Protein AF-A0A7S1DFL3-F1 (afdb_monomer_lite)

Radius of gyration: 16.1 Å; chains: 1; bounding box: 35×32×47 Å

Structure (mmCIF, N/CA/C/O backbone):
data_AF-A0A7S1DFL3-F1
#
_entry.id   AF-A0A7S1DFL3-F1
#
loop_
_atom_site.group_PDB
_atom_site.id
_atom_site.type_symbol
_atom_site.label_atom_id
_atom_site.label_alt_id
_atom_site.label_comp_id
_atom_site.label_asym_id
_atom_site.label_entity_id
_atom_site.label_seq_id
_atom_site.pdbx_PDB_ins_code
_atom_site.Cartn_x
_atom_site.Cartn_y
_atom_site.Cartn_z
_atom_site.occupancy
_atom_site.B_iso_or_equiv
_atom_site.auth_seq_id
_atom_site.auth_comp_id
_atom_site.auth_asym_id
_atom_site.auth_atom_id
_atom_site.pdbx_PDB_model_num
ATOM 1 N N . GLY A 1 1 ? 0.295 7.758 18.171 1.00 67.81 1 GLY A N 1
ATOM 2 C CA . GLY A 1 1 ? 0.226 8.152 16.747 1.00 67.81 1 GLY A CA 1
ATOM 3 C C . GLY A 1 1 ? -0.477 7.065 15.963 1.00 67.81 1 GLY A C 1
ATOM 4 O O . GLY A 1 1 ? -0.762 6.029 16.550 1.00 67.81 1 GLY A O 1
ATOM 5 N N . ALA A 1 2 ? -0.785 7.291 14.686 1.00 81.56 2 ALA A N 1
ATOM 6 C CA . ALA A 1 2 ? -1.233 6.201 13.821 1.00 81.56 2 ALA A CA 1
ATOM 7 C C . ALA A 1 2 ? -0.066 5.235 13.552 1.00 81.56 2 ALA A C 1
ATOM 9 O O . ALA A 1 2 ? 1.081 5.675 13.470 1.00 81.56 2 ALA A O 1
ATOM 10 N N . THR A 1 3 ? -0.343 3.938 13.442 1.00 90.50 3 THR A N 1
ATOM 11 C CA . THR A 1 3 ? 0.682 2.905 13.228 1.00 90.50 3 THR A CA 1
ATOM 12 C C . THR A 1 3 ? 0.307 2.058 12.029 1.00 90.50 3 THR A C 1
ATOM 14 O O . THR A 1 3 ? -0.778 1.485 12.010 1.00 90.50 3 THR A O 1
ATOM 17 N N . LEU A 1 4 ? 1.206 1.971 11.052 1.00 93.00 4 LEU A N 1
ATOM 18 C CA . LEU A 1 4 ? 1.030 1.165 9.850 1.00 93.00 4 LEU A CA 1
ATOM 19 C C . LEU A 1 4 ? 1.974 -0.037 9.875 1.00 93.00 4 LEU A C 1
ATOM 21 O O . LEU A 1 4 ? 3.134 0.093 10.267 1.00 93.00 4 LEU A O 1
ATOM 25 N N . GLN A 1 5 ? 1.475 -1.191 9.450 1.00 95.62 5 GLN A N 1
ATOM 26 C CA . GLN A 1 5 ? 2.232 -2.430 9.334 1.00 95.62 5 GLN A CA 1
ATOM 27 C C . GLN A 1 5 ? 1.897 -3.137 8.024 1.00 95.62 5 GLN A C 1
ATOM 29 O O . GLN A 1 5 ? 0.749 -3.129 7.581 1.00 95.62 5 GLN A O 1
ATOM 34 N N . PHE A 1 6 ? 2.904 -3.784 7.448 1.00 96.00 6 PHE A N 1
ATOM 35 C CA . PHE A 1 6 ? 2.770 -4.658 6.288 1.00 96.00 6 PHE A CA 1
ATOM 36 C C . PHE A 1 6 ? 3.008 -6.104 6.723 1.00 96.00 6 PHE A C 1
ATOM 38 O O . PHE A 1 6 ? 3.905 -6.365 7.530 1.00 96.00 6 PHE A O 1
ATOM 45 N N . GLN A 1 7 ? 2.218 -7.039 6.201 1.00 96.19 7 GLN A N 1
ATOM 46 C CA . GLN A 1 7 ? 2.422 -8.472 6.394 1.00 96.19 7 GLN A CA 1
ATOM 47 C C . GLN A 1 7 ? 2.430 -9.197 5.036 1.00 96.19 7 GLN A C 1
ATOM 49 O O . GLN A 1 7 ? 1.388 -9.253 4.385 1.00 96.19 7 GLN A O 1
ATOM 54 N N . PRO A 1 8 ? 3.577 -9.756 4.598 1.00 95.12 8 PRO A N 1
ATOM 55 C CA . PRO A 1 8 ? 4.897 -9.653 5.235 1.00 95.12 8 PRO A CA 1
ATOM 56 C C . PRO A 1 8 ? 5.415 -8.202 5.273 1.00 95.12 8 PRO A C 1
ATOM 58 O O . PRO A 1 8 ? 4.973 -7.355 4.502 1.00 95.12 8 PRO A O 1
ATOM 61 N N . SER A 1 9 ? 6.379 -7.917 6.157 1.00 93.25 9 SER A N 1
ATOM 62 C CA . SER A 1 9 ? 6.954 -6.567 6.331 1.00 93.25 9 SER A CA 1
ATOM 63 C C . SER A 1 9 ? 7.622 -6.014 5.069 1.00 93.25 9 SER A C 1
ATOM 65 O O . SER A 1 9 ? 7.714 -4.800 4.903 1.00 93.25 9 SER A O 1
ATOM 67 N N . GLN A 1 10 ? 8.061 -6.909 4.183 1.00 92.94 10 GLN A N 1
ATOM 68 C CA . GLN A 1 10 ? 8.516 -6.615 2.830 1.00 92.94 10 GLN A CA 1
ATOM 69 C C . GLN A 1 10 ? 7.663 -7.413 1.838 1.00 92.94 10 GLN A C 1
ATOM 71 O O . GLN A 1 10 ? 7.950 -8.599 1.608 1.00 92.94 10 GLN A O 1
ATOM 76 N N . PRO A 1 11 ? 6.610 -6.789 1.281 1.00 95.38 11 PRO A N 1
ATOM 77 C CA . PRO A 1 11 ? 5.790 -7.381 0.233 1.00 95.38 11 PRO A CA 1
ATOM 78 C C . PRO A 1 11 ? 6.648 -7.881 -0.932 1.00 95.38 11 PRO A C 1
ATOM 80 O O . PRO A 1 11 ? 7.587 -7.203 -1.348 1.00 95.38 11 PRO A O 1
ATOM 83 N N . LEU A 1 12 ? 6.351 -9.079 -1.429 1.00 94.38 12 LEU A N 1
ATOM 84 C CA . LEU A 1 12 ? 7.085 -9.717 -2.521 1.00 94.38 12 LEU A CA 1
ATOM 85 C C . LEU A 1 12 ? 6.286 -9.587 -3.822 1.00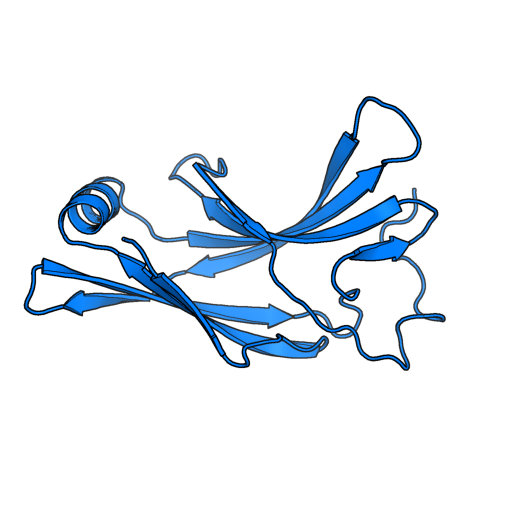 94.38 12 LEU A C 1
ATOM 87 O O . LEU A 1 12 ? 5.0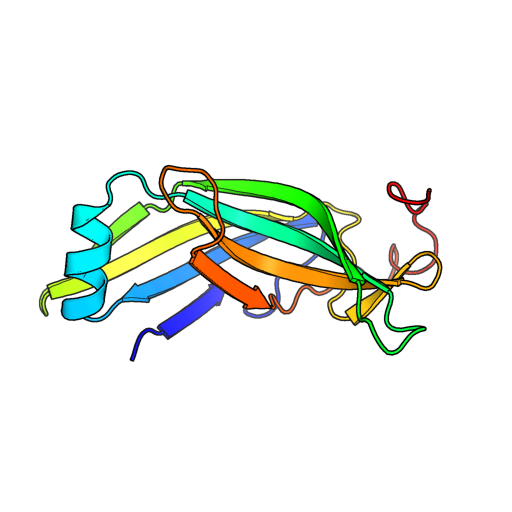69 -9.766 -3.810 1.00 94.38 12 LEU A O 1
ATOM 91 N N . ALA A 1 13 ? 6.966 -9.311 -4.934 1.00 93.00 13 ALA A N 1
ATOM 92 C CA . ALA A 1 13 ? 6.359 -9.371 -6.262 1.00 93.00 13 ALA A CA 1
ATOM 93 C C . ALA A 1 13 ? 5.661 -10.722 -6.505 1.00 93.00 13 ALA A C 1
ATOM 95 O O . ALA A 1 13 ? 6.167 -11.775 -6.119 1.00 93.00 13 ALA A O 1
ATOM 96 N N . GLY A 1 14 ? 4.480 -10.687 -7.120 1.00 93.25 14 GLY A N 1
ATOM 97 C CA . GLY A 1 14 ? 3.662 -11.874 -7.389 1.00 93.25 14 GLY A CA 1
ATOM 98 C C . GLY A 1 14 ? 2.986 -12.482 -6.161 1.00 93.25 14 GLY A C 1
ATOM 99 O O . GLY A 1 14 ? 2.341 -13.522 -6.283 1.00 93.25 14 GLY A O 1
ATOM 100 N N . ALA A 1 15 ? 3.127 -11.868 -4.985 1.00 94.50 15 ALA A N 1
ATOM 101 C CA . ALA A 1 15 ? 2.502 -12.326 -3.755 1.00 94.50 15 ALA A CA 1
ATOM 102 C C . ALA A 1 15 ? 1.458 -11.327 -3.250 1.00 94.50 15 ALA A C 1
ATOM 104 O O . ALA A 1 15 ? 1.541 -10.116 -3.465 1.00 94.50 15 ALA A O 1
ATOM 105 N N . THR A 1 16 ? 0.493 -11.843 -2.498 1.00 96.81 16 THR A N 1
ATOM 106 C CA . THR A 1 16 ? -0.397 -10.998 -1.713 1.00 96.81 16 THR A CA 1
ATOM 107 C C . THR A 1 16 ? 0.311 -10.473 -0.461 1.00 96.81 16 THR A C 1
ATOM 109 O O . THR A 1 16 ? 1.029 -11.221 0.208 1.00 96.81 16 THR A O 1
ATOM 112 N N . PHE A 1 17 ? 0.029 -9.231 -0.072 1.00 96.88 17 PHE A N 1
ATOM 113 C CA . PHE A 1 17 ? 0.329 -8.716 1.262 1.00 96.88 17 PHE A CA 1
ATOM 114 C C . PHE A 1 17 ? -0.887 -8.033 1.906 1.00 96.88 17 PHE A C 1
ATOM 116 O O . PHE A 1 17 ? -1.800 -7.559 1.227 1.00 96.88 17 PHE A O 1
ATOM 123 N N . GLU A 1 18 ? -0.898 -7.993 3.238 1.00 97.81 18 GLU A N 1
ATOM 124 C CA . GLU A 1 18 ? -1.881 -7.265 4.042 1.00 97.81 18 GLU A CA 1
ATOM 125 C C . GLU A 1 18 ? -1.271 -5.967 4.579 1.00 97.81 18 GLU A C 1
ATOM 127 O O . GLU A 1 18 ? -0.125 -5.923 5.033 1.00 97.81 18 GLU A O 1
ATOM 132 N N . VAL A 1 19 ? -2.074 -4.911 4.567 1.00 96.44 19 VAL A N 1
ATOM 133 C CA . VAL A 1 19 ? -1.825 -3.650 5.254 1.00 96.44 19 VAL A CA 1
ATOM 134 C C . VAL A 1 19 ? -2.695 -3.609 6.500 1.00 96.44 19 VAL A C 1
ATOM 136 O O . VAL A 1 19 ? -3.909 -3.747 6.400 1.00 96.44 19 VAL A O 1
ATOM 139 N N . SER A 1 20 ? -2.091 -3.360 7.658 1.00 95.12 20 SER A N 1
ATOM 140 C CA . SER A 1 20 ? -2.788 -3.079 8.914 1.00 95.12 20 SER A CA 1
ATOM 141 C C . SER A 1 20 ? -2.487 -1.648 9.359 1.00 95.12 20 SER A C 1
ATOM 143 O O . SER A 1 20 ? -1.338 -1.316 9.652 1.00 95.12 20 SER A O 1
ATOM 145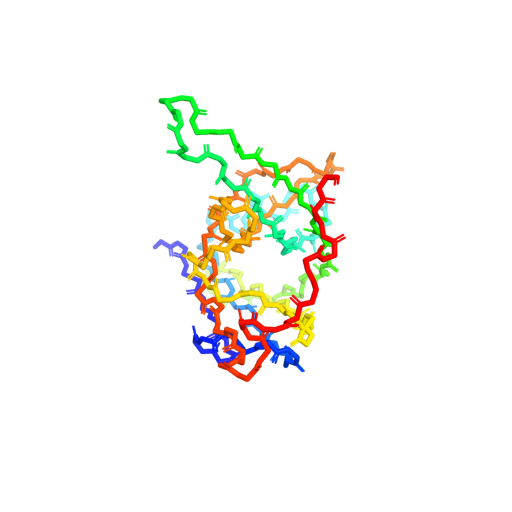 N N . TRP A 1 21 ? -3.509 -0.796 9.444 1.00 92.44 21 TRP A N 1
ATOM 146 C CA . TRP A 1 21 ? -3.382 0.596 9.872 1.00 92.44 21 TRP A CA 1
ATOM 147 C C . TRP A 1 21 ? -4.207 0.860 11.127 1.00 92.44 21 TRP A C 1
ATOM 149 O O . TRP A 1 21 ? -5.435 0.882 11.095 1.00 92.44 21 TRP A O 1
ATOM 159 N N . ARG A 1 22 ? -3.535 1.077 12.257 1.00 92.81 22 ARG A N 1
ATOM 160 C CA . ARG A 1 22 ? -4.187 1.475 13.504 1.00 92.81 22 ARG A CA 1
ATOM 161 C C . ARG A 1 22 ? -4.280 2.993 13.585 1.00 92.81 22 ARG A C 1
ATOM 163 O O . ARG A 1 22 ? -3.263 3.679 13.702 1.00 92.81 22 ARG A O 1
ATOM 170 N N . LEU A 1 23 ? -5.504 3.501 13.591 1.00 91.00 23 LEU A N 1
ATOM 171 C CA . LEU A 1 23 ? -5.828 4.909 13.770 1.00 91.00 23 LEU A CA 1
ATOM 172 C C . LEU A 1 23 ? -6.189 5.201 15.236 1.00 91.00 23 LEU A C 1
ATOM 174 O O . LEU A 1 23 ? -7.024 4.497 15.809 1.00 91.00 23 LEU A O 1
ATOM 178 N N . PRO A 1 24 ? -5.617 6.244 15.866 1.00 92.06 24 PRO A N 1
ATOM 179 C CA . PRO A 1 24 ? -6.057 6.698 17.185 1.00 92.06 24 PRO A CA 1
ATOM 180 C C . PRO A 1 24 ? -7.473 7.286 17.119 1.00 92.06 24 PRO A C 1
ATOM 182 O O . PRO A 1 24 ? -7.896 7.750 16.063 1.00 92.06 24 PRO A O 1
ATOM 185 N N . ALA A 1 25 ? -8.178 7.348 18.254 1.00 90.69 25 ALA A N 1
ATOM 186 C CA . ALA A 1 25 ? -9.593 7.737 18.326 1.00 90.69 25 ALA A CA 1
ATOM 187 C C . ALA A 1 25 ? -9.950 9.023 17.554 1.00 90.69 25 ALA A C 1
ATOM 189 O O . ALA A 1 25 ? -10.943 9.057 16.831 1.00 90.69 25 ALA A O 1
ATOM 190 N N . ARG A 1 26 ? -9.105 10.063 17.629 1.00 88.81 26 ARG A N 1
ATOM 191 C CA . ARG A 1 26 ? -9.318 11.317 16.886 1.00 88.81 26 ARG A CA 1
ATOM 192 C C . ARG A 1 26 ? -9.267 11.127 15.365 1.00 88.81 26 ARG A C 1
ATOM 194 O O . ARG A 1 26 ? -10.112 11.664 14.661 1.00 88.81 26 ARG A O 1
ATOM 201 N N . ALA A 1 27 ? -8.298 10.359 14.867 1.00 86.25 27 ALA A N 1
ATOM 202 C CA . ALA A 1 27 ? -8.189 10.051 13.441 1.00 86.25 27 ALA A CA 1
ATOM 203 C C . ALA A 1 27 ? -9.299 9.088 12.999 1.00 86.25 27 ALA A C 1
ATOM 205 O O . ALA A 1 27 ? -9.861 9.256 11.928 1.00 86.25 27 ALA A O 1
ATOM 206 N N . ALA A 1 28 ? -9.674 8.133 13.853 1.00 87.81 28 ALA A N 1
ATOM 207 C CA . ALA A 1 28 ? -10.791 7.230 13.607 1.00 87.81 28 ALA A CA 1
ATOM 208 C C . ALA A 1 28 ? -12.138 7.968 13.501 1.00 87.81 28 ALA A C 1
ATOM 210 O O . ALA A 1 28 ? -12.993 7.564 12.721 1.00 87.81 28 ALA A O 1
ATOM 211 N N . ALA A 1 29 ? -12.350 9.042 14.269 1.00 86.69 29 ALA A N 1
ATOM 212 C CA . ALA A 1 29 ? -13.548 9.874 14.153 1.00 86.69 29 ALA A CA 1
ATOM 213 C C . ALA A 1 29 ? -13.614 10.595 12.796 1.00 86.69 29 ALA A C 1
ATOM 215 O O . ALA A 1 29 ? -14.657 10.564 12.151 1.00 86.69 29 ALA A O 1
ATOM 216 N N . HIS A 1 30 ? -12.490 11.162 12.342 1.00 80.62 30 HIS A N 1
ATOM 217 C CA . HIS A 1 30 ? -12.371 11.743 11.000 1.00 80.62 30 HIS A CA 1
ATOM 218 C C . HIS A 1 30 ? -12.630 10.687 9.918 1.00 80.62 30 HIS A C 1
ATOM 220 O O . HIS A 1 30 ? -13.458 10.881 9.037 1.00 80.62 30 HIS A O 1
ATOM 226 N N . TRP A 1 31 ? -12.004 9.516 10.065 1.00 78.19 31 TRP A N 1
ATOM 227 C CA . TRP A 1 31 ? -12.144 8.388 9.146 1.00 78.19 31 TRP A CA 1
ATOM 228 C C . TRP A 1 31 ? -13.590 7.891 9.010 1.00 78.19 31 TRP A C 1
ATOM 230 O O . TRP A 1 31 ? -14.043 7.549 7.923 1.00 78.19 31 TRP A O 1
ATOM 240 N N . ARG A 1 32 ? -14.345 7.847 10.114 1.00 79.25 32 ARG A N 1
ATOM 241 C CA . ARG A 1 32 ? -15.759 7.438 10.098 1.00 79.25 32 ARG A CA 1
ATOM 242 C C . ARG A 1 32 ? -16.668 8.467 9.427 1.00 79.25 32 ARG A C 1
ATOM 244 O O . ARG A 1 32 ? -17.694 8.070 8.886 1.00 79.25 32 ARG A O 1
ATOM 251 N N . ALA A 1 33 ? -16.315 9.751 9.485 1.00 80.12 33 ALA A N 1
ATOM 252 C CA . ALA A 1 33 ? -17.128 10.826 8.929 1.00 80.12 33 ALA A CA 1
ATOM 253 C C . ALA A 1 33 ? -17.078 10.886 7.393 1.00 80.12 33 ALA A C 1
ATOM 255 O O . ALA A 1 33 ? -18.065 11.286 6.786 1.00 80.12 33 ALA A O 1
ATOM 256 N N . GLU A 1 34 ? -15.966 10.478 6.772 1.00 74.19 34 GLU A N 1
ATOM 257 C CA . GLU A 1 34 ? -15.789 10.593 5.316 1.00 74.19 34 GLU A CA 1
ATOM 258 C C . GLU A 1 34 ? -16.577 9.563 4.497 1.00 74.19 34 GLU A C 1
ATOM 260 O O . GLU A 1 34 ? -17.040 9.902 3.416 1.00 74.19 34 GLU A O 1
ATOM 265 N N . GLY A 1 35 ? -16.811 8.356 5.029 1.00 64.31 35 GLY A N 1
ATOM 266 C CA . GLY A 1 35 ? -17.639 7.330 4.382 1.00 64.31 35 GLY A CA 1
ATOM 267 C C . GLY A 1 35 ? -17.030 6.729 3.101 1.00 64.31 35 GLY A C 1
ATOM 268 O O . GLY A 1 35 ? -16.794 7.411 2.115 1.00 64.31 35 GLY A O 1
ATOM 269 N N . GLY A 1 36 ? -16.830 5.407 3.082 1.00 67.06 36 GLY A N 1
ATOM 270 C CA . GLY A 1 36 ? -16.185 4.704 1.963 1.00 67.06 36 GLY A CA 1
ATOM 271 C C . GLY A 1 36 ? -14.671 4.622 2.152 1.00 67.06 36 GLY A C 1
ATOM 272 O O . GLY A 1 36 ? -14.004 5.615 2.427 1.00 67.06 36 GLY A O 1
ATOM 273 N N . TRP A 1 37 ? -14.130 3.404 2.107 1.00 76.06 37 TRP A N 1
ATOM 274 C CA . TRP A 1 37 ? -12.801 3.117 2.648 1.00 76.06 37 TRP A CA 1
ATOM 275 C C . TRP A 1 37 ? -11.956 2.425 1.593 1.00 76.06 37 TRP A C 1
ATOM 277 O O . TRP A 1 37 ? -11.898 1.201 1.539 1.00 76.06 37 TRP A O 1
ATOM 287 N N . CYS A 1 38 ? -11.292 3.210 0.752 1.00 87.12 38 CYS A N 1
ATOM 288 C CA . CYS A 1 38 ? -10.407 2.668 -0.265 1.00 87.12 38 CYS A CA 1
ATOM 289 C C . CYS A 1 38 ? -8.959 3.035 0.050 1.00 87.12 38 CYS A C 1
ATOM 291 O O . CYS A 1 38 ? -8.610 4.204 0.229 1.00 87.12 38 CYS A O 1
ATOM 293 N N . LEU A 1 39 ? -8.107 2.018 0.106 1.00 92.56 39 LEU A N 1
ATOM 294 C CA . LEU A 1 39 ? -6.669 2.196 0.011 1.00 92.56 39 LEU A CA 1
ATOM 295 C C . LEU A 1 39 ? -6.258 1.910 -1.431 1.00 92.56 39 LEU A C 1
ATOM 297 O O . LEU A 1 39 ? -6.768 0.981 -2.058 1.00 92.56 39 LEU A O 1
ATOM 301 N N . ARG A 1 40 ? -5.336 2.711 -1.954 1.00 94.88 40 ARG A N 1
ATOM 302 C CA . ARG A 1 40 ? -4.754 2.529 -3.279 1.00 94.88 40 ARG A CA 1
ATOM 303 C C . ARG A 1 40 ? -3.278 2.212 -3.140 1.00 94.88 40 ARG A C 1
ATOM 305 O O . ARG A 1 40 ? -2.556 2.886 -2.419 1.00 94.88 40 ARG A O 1
ATOM 312 N N . LEU A 1 41 ? -2.823 1.202 -3.856 1.00 96.44 41 LEU A N 1
ATOM 313 C CA . LEU A 1 41 ? -1.419 0.930 -4.080 1.00 96.44 41 LEU A CA 1
ATOM 314 C C . LEU A 1 41 ? -1.066 1.435 -5.481 1.00 96.44 41 LEU A C 1
ATOM 316 O O . LEU A 1 41 ? -1.567 0.905 -6.469 1.00 96.44 41 LEU A O 1
ATOM 320 N N . ALA A 1 42 ? -0.236 2.469 -5.562 1.00 96.06 42 ALA A N 1
ATOM 321 C CA . ALA A 1 42 ? 0.187 3.070 -6.819 1.00 96.06 42 ALA A CA 1
ATOM 322 C C . ALA A 1 42 ? 1.660 2.761 -7.110 1.00 96.06 42 ALA A C 1
ATOM 324 O O . ALA A 1 42 ? 2.518 2.976 -6.251 1.00 96.06 42 ALA A O 1
ATOM 325 N N . GLN A 1 43 ? 1.967 2.305 -8.324 1.00 95.31 43 GLN A N 1
ATOM 326 C CA . GLN A 1 43 ? 3.335 2.327 -8.837 1.00 95.31 43 GLN A CA 1
ATOM 327 C C . GLN A 1 43 ? 3.615 3.722 -9.388 1.00 95.31 43 GLN A C 1
ATOM 329 O O . GLN A 1 43 ? 2.877 4.224 -10.241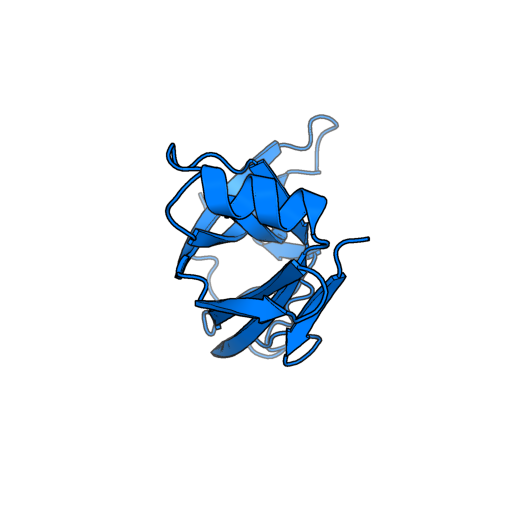 1.00 95.31 43 GLN A O 1
ATOM 334 N N . VAL A 1 44 ? 4.703 4.330 -8.928 1.00 94.44 44 VAL A N 1
ATOM 335 C CA . VAL A 1 44 ? 5.134 5.651 -9.374 1.00 94.44 44 VAL A CA 1
ATOM 336 C C . VAL A 1 44 ? 6.478 5.566 -10.078 1.00 94.44 44 VAL A C 1
ATOM 338 O O . VAL A 1 44 ? 7.390 4.875 -9.621 1.00 94.44 44 VAL A O 1
ATOM 341 N N . ARG A 1 45 ? 6.591 6.273 -11.201 1.00 93.81 45 ARG A N 1
ATOM 342 C CA . ARG A 1 45 ? 7.857 6.551 -11.876 1.00 93.81 45 ARG A CA 1
ATOM 343 C C . ARG A 1 45 ? 8.276 7.966 -11.537 1.00 93.81 45 ARG A C 1
ATOM 345 O O . ARG A 1 45 ? 7.461 8.884 -11.592 1.00 93.81 45 ARG A O 1
ATOM 352 N N . ILE A 1 46 ? 9.526 8.107 -11.133 1.00 92.12 46 ILE A N 1
ATOM 353 C CA . ILE A 1 46 ? 10.122 9.362 -10.709 1.00 92.12 46 ILE A CA 1
ATOM 354 C C . ILE A 1 46 ? 11.287 9.624 -11.655 1.00 92.12 46 ILE A C 1
ATOM 356 O O . ILE A 1 46 ? 12.289 8.900 -11.630 1.00 92.12 46 ILE A O 1
ATOM 360 N N . ASP A 1 47 ? 11.141 10.648 -12.487 1.00 90.00 47 ASP A N 1
ATOM 361 C CA . ASP A 1 47 ? 12.268 11.222 -13.207 1.00 90.00 47 ASP A CA 1
ATOM 362 C C . ASP A 1 47 ? 13.026 12.134 -12.242 1.00 90.00 47 ASP A C 1
ATOM 364 O O . ASP A 1 47 ? 12.580 13.238 -11.935 1.00 90.00 47 ASP A O 1
ATOM 368 N N . ASP A 1 48 ? 14.146 11.634 -11.726 1.00 84.75 48 ASP A N 1
ATOM 369 C CA . ASP A 1 48 ? 15.061 12.364 -10.847 1.00 84.75 48 ASP A CA 1
ATOM 370 C C . ASP A 1 48 ? 16.341 12.809 -11.572 1.00 84.75 48 ASP A C 1
ATOM 372 O O . ASP A 1 48 ? 17.322 13.195 -10.934 1.00 84.75 48 ASP A O 1
ATOM 376 N N . SER A 1 49 ? 16.347 12.762 -12.912 1.00 81.81 49 SER A N 1
ATOM 377 C CA . SER A 1 49 ? 17.481 13.221 -13.720 1.00 81.81 49 SER A CA 1
ATOM 378 C C . SER A 1 49 ? 17.629 14.747 -13.712 1.00 81.81 49 SER A C 1
ATOM 380 O O . SER A 1 49 ? 18.729 15.265 -13.911 1.00 81.81 49 SER A O 1
ATOM 382 N N . ASN A 1 50 ? 16.537 15.463 -13.423 1.00 73.12 50 ASN A N 1
ATOM 383 C CA . ASN A 1 50 ? 16.461 16.918 -13.347 1.00 73.12 50 ASN A CA 1
ATOM 384 C C . ASN A 1 50 ? 15.968 17.378 -11.963 1.00 73.12 50 ASN A C 1
ATOM 386 O O . ASN A 1 50 ? 15.335 16.633 -11.224 1.00 73.12 50 ASN A O 1
ATOM 390 N N . SER A 1 51 ? 16.217 18.643 -11.610 1.00 64.56 51 SER A N 1
ATOM 391 C CA . SER A 1 51 ? 15.858 19.211 -10.296 1.00 64.56 51 SER A CA 1
ATOM 392 C C . SER A 1 51 ? 14.351 19.251 -10.004 1.00 64.56 51 SER A C 1
ATOM 394 O O . SER A 1 51 ? 13.949 19.350 -8.844 1.00 64.56 51 SER A O 1
ATOM 396 N N . GLY A 1 52 ? 13.513 19.171 -11.038 1.00 67.75 52 GLY A N 1
ATOM 397 C CA . GLY A 1 52 ? 12.077 18.971 -10.907 1.00 67.75 52 GLY A CA 1
ATOM 398 C C . GLY A 1 52 ? 11.768 17.484 -10.933 1.00 67.75 52 GLY A C 1
ATOM 399 O O . GLY A 1 52 ? 11.456 16.973 -11.999 1.00 67.75 52 GLY A O 1
ATOM 400 N N . ASN A 1 53 ? 11.874 16.803 -9.788 1.00 73.50 53 ASN A N 1
ATOM 401 C CA . ASN A 1 53 ? 11.491 15.395 -9.668 1.00 73.50 53 ASN A CA 1
ATOM 402 C C . ASN A 1 53 ? 10.038 15.218 -10.138 1.00 73.50 53 ASN A C 1
ATOM 404 O O . ASN A 1 53 ? 9.105 15.548 -9.399 1.00 73.50 53 ASN A O 1
ATOM 408 N N . ALA A 1 54 ? 9.839 14.740 -11.365 1.00 84.69 54 ALA A N 1
ATOM 409 C CA . ALA A 1 54 ? 8.511 14.549 -11.926 1.00 84.69 54 ALA A CA 1
ATOM 410 C C . ALA A 1 54 ? 8.024 13.151 -11.544 1.00 84.69 54 ALA A C 1
ATOM 412 O O . ALA A 1 54 ? 8.596 12.149 -11.971 1.00 84.69 54 ALA A O 1
ATOM 413 N N . GLU A 1 55 ? 6.982 13.084 -10.713 1.00 89.88 55 GLU A N 1
ATOM 414 C CA . GLU A 1 55 ? 6.346 11.826 -10.319 1.00 89.88 55 GLU A CA 1
ATOM 415 C C . GLU A 1 55 ? 5.107 11.578 -11.190 1.00 89.88 55 GLU A C 1
ATOM 417 O O . GLU A 1 55 ? 4.201 12.413 -11.256 1.00 89.88 55 GLU A O 1
ATOM 422 N N . ARG A 1 56 ? 5.051 10.415 -11.844 1.00 91.31 56 ARG A N 1
ATOM 423 C CA . ARG A 1 56 ? 3.874 9.937 -12.581 1.00 91.31 56 ARG A CA 1
ATOM 424 C C . ARG A 1 56 ? 3.412 8.594 -12.029 1.00 91.31 56 ARG A C 1
ATOM 426 O O . ARG A 1 56 ? 4.223 7.695 -11.812 1.00 91.31 56 ARG A O 1
ATOM 433 N N . ARG A 1 57 ? 2.103 8.431 -11.835 1.00 92.94 57 ARG A N 1
ATOM 434 C CA . ARG A 1 57 ? 1.500 7.123 -11.540 1.00 92.94 57 ARG A CA 1
ATOM 435 C C . ARG A 1 57 ? 1.379 6.338 -12.840 1.00 92.94 57 ARG A C 1
ATOM 437 O O . ARG A 1 57 ? 0.928 6.886 -13.843 1.00 92.94 57 ARG A O 1
ATOM 444 N N . VAL A 1 58 ? 1.799 5.080 -12.823 1.00 93.50 58 VAL A N 1
ATOM 445 C CA . VAL A 1 58 ? 1.748 4.197 -14.003 1.00 93.50 58 VAL A CA 1
ATOM 446 C C . VAL A 1 58 ? 0.874 2.970 -13.791 1.00 93.50 58 VAL A C 1
ATOM 448 O O . VAL A 1 58 ? 0.432 2.361 -14.760 1.00 93.50 58 VAL A O 1
ATOM 451 N N . GLU A 1 59 ? 0.580 2.636 -12.537 1.00 94.06 59 GLU A N 1
ATOM 452 C CA . GLU A 1 59 ? -0.309 1.541 -12.173 1.00 94.06 59 GLU A CA 1
ATOM 453 C C . GLU A 1 59 ? -1.002 1.856 -10.850 1.00 94.06 59 GLU A C 1
ATOM 455 O O . GLU A 1 59 ? -0.393 2.448 -9.957 1.00 94.06 59 GLU A O 1
ATOM 460 N N . GLU A 1 60 ? -2.268 1.461 -10.728 1.00 94.94 60 GLU A N 1
ATOM 461 C CA . GLU A 1 60 ? -3.094 1.683 -9.545 1.00 94.94 60 GLU A CA 1
ATOM 462 C C . GLU A 1 60 ? -3.891 0.418 -9.218 1.00 94.94 60 GLU A C 1
ATOM 464 O O . GLU A 1 60 ? -4.612 -0.114 -10.061 1.00 94.94 60 GLU A O 1
ATOM 469 N N . ILE A 1 61 ? -3.774 -0.052 -7.978 1.00 94.75 61 ILE A N 1
ATOM 470 C CA . ILE A 1 61 ? -4.504 -1.204 -7.450 1.00 94.75 61 ILE A CA 1
ATOM 471 C C . ILE A 1 61 ? -5.286 -0.720 -6.237 1.00 94.75 61 ILE A C 1
ATOM 473 O O . ILE A 1 61 ? -4.699 -0.246 -5.269 1.00 94.75 61 ILE A O 1
ATOM 477 N N . SER A 1 62 ? -6.608 -0.831 -6.278 1.00 93.88 62 SER A N 1
ATOM 478 C CA . SER A 1 62 ? -7.488 -0.351 -5.211 1.00 93.88 62 SER A CA 1
ATOM 479 C C . SER A 1 62 ? -8.046 -1.516 -4.406 1.00 93.88 62 SER A C 1
ATOM 481 O O . SER A 1 62 ? -8.519 -2.498 -4.975 1.00 93.88 62 SER A O 1
ATOM 483 N N . ALA A 1 63 ? -8.031 -1.388 -3.083 1.00 93.69 63 ALA A N 1
ATOM 484 C CA . ALA A 1 63 ? -8.606 -2.358 -2.166 1.00 93.69 63 ALA A CA 1
ATOM 485 C C . ALA A 1 63 ? -9.495 -1.651 -1.144 1.00 93.69 63 ALA A C 1
ATOM 487 O O . ALA A 1 63 ? -9.124 -0.622 -0.571 1.00 93.69 63 ALA A O 1
ATOM 488 N N . GLN A 1 64 ? -10.670 -2.228 -0.894 1.00 90.69 64 GLN A N 1
ATOM 489 C CA . GLN A 1 64 ? -11.503 -1.785 0.216 1.00 90.69 64 GLN A CA 1
ATOM 490 C C . GLN A 1 64 ? -10.842 -2.194 1.533 1.00 90.69 64 GLN A C 1
ATOM 492 O O . GLN A 1 64 ? -10.349 -3.315 1.666 1.00 90.69 64 GLN A O 1
ATOM 497 N N . ALA A 1 65 ? -10.815 -1.277 2.496 1.00 90.31 65 ALA A N 1
ATOM 498 C CA . ALA A 1 65 ? -10.304 -1.556 3.826 1.00 90.31 65 ALA A CA 1
ATOM 499 C C . ALA A 1 65 ? -11.436 -2.042 4.734 1.00 90.31 65 ALA A C 1
ATOM 501 O O . ALA A 1 65 ? -12.464 -1.389 4.856 1.00 90.31 65 ALA A O 1
ATOM 502 N N . GLU A 1 66 ? -11.233 -3.153 5.427 1.00 91.00 66 GLU A N 1
ATOM 503 C CA . GLU A 1 66 ? -12.106 -3.615 6.497 1.00 91.00 66 GLU A CA 1
ATOM 504 C C . GLU A 1 66 ? -11.769 -2.878 7.793 1.00 91.00 66 GLU A C 1
ATOM 506 O O . GLU A 1 66 ? -10.607 -2.794 8.197 1.00 91.00 66 GLU A O 1
ATOM 511 N N . ALA A 1 67 ? -12.788 -2.346 8.464 1.00 89.62 67 ALA A N 1
ATOM 512 C CA . ALA A 1 67 ? -12.614 -1.525 9.652 1.00 89.62 67 ALA A CA 1
ATOM 513 C C . ALA A 1 67 ? -13.090 -2.263 10.912 1.00 89.62 67 ALA A C 1
ATOM 515 O O . ALA A 1 67 ? -14.272 -2.562 11.066 1.00 89.62 67 ALA A O 1
ATOM 516 N N . THR A 1 68 ? -12.173 -2.514 11.845 1.00 92.19 68 THR A N 1
ATOM 517 C CA . THR A 1 68 ? -12.453 -3.145 13.143 1.00 92.19 68 THR A CA 1
ATOM 518 C C . THR A 1 68 ? -12.287 -2.124 14.274 1.00 92.19 68 THR A C 1
ATOM 520 O O . THR A 1 68 ? -11.174 -1.635 14.497 1.00 92.19 68 THR A O 1
ATOM 523 N N . PRO A 1 69 ? -13.359 -1.764 15.005 1.00 90.81 69 PRO A N 1
ATOM 524 C CA . PRO A 1 69 ? -13.267 -0.856 16.146 1.00 90.81 69 PRO A CA 1
ATOM 525 C C . PRO A 1 69 ? -12.433 -1.441 17.294 1.00 90.81 69 PRO A C 1
ATOM 527 O O . PRO A 1 69 ? -12.583 -2.608 17.650 1.00 90.81 69 PRO A O 1
ATOM 530 N N . GLY A 1 70 ? -11.588 -0.614 17.910 1.00 89.75 70 GLY A N 1
ATOM 531 C CA . GLY A 1 70 ? -10.918 -0.922 19.174 1.00 89.75 70 GLY A CA 1
ATOM 532 C C . GLY A 1 70 ? -11.712 -0.419 20.383 1.00 89.75 70 GLY A C 1
ATOM 533 O O . GLY A 1 70 ? -12.441 0.570 20.291 1.00 89.75 70 GLY A O 1
ATOM 534 N N . GLY A 1 71 ? -11.548 -1.069 21.541 1.00 8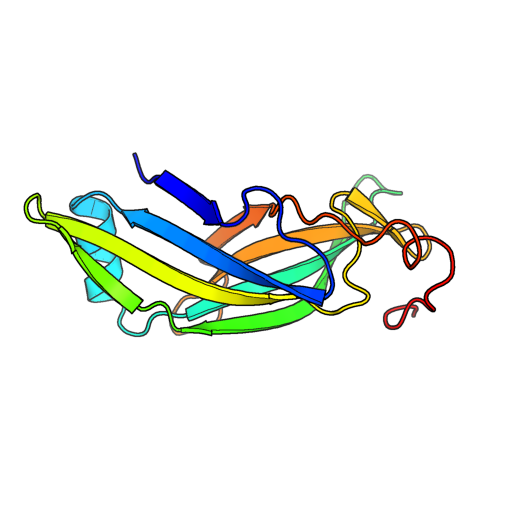7.62 71 GLY A N 1
ATOM 535 C CA . GLY A 1 71 ? -12.241 -0.694 22.788 1.00 87.62 71 GLY A CA 1
ATOM 536 C C . GLY A 1 71 ? -11.851 0.679 23.363 1.00 87.62 71 GLY A C 1
ATOM 537 O O . GLY A 1 71 ? -12.577 1.240 24.171 1.00 87.62 71 GLY A O 1
ATOM 538 N N . ASP A 1 72 ? -10.732 1.245 22.914 1.00 89.31 72 ASP A N 1
ATOM 539 C CA . ASP A 1 72 ? -10.210 2.581 23.241 1.00 89.31 72 ASP A CA 1
ATOM 540 C C . ASP A 1 72 ? -10.699 3.676 22.264 1.00 89.31 72 ASP A C 1
ATOM 542 O O . ASP A 1 72 ? -10.171 4.788 22.243 1.00 89.31 72 ASP A O 1
ATOM 546 N N . GLY A 1 73 ? -11.665 3.357 21.396 1.00 88.25 73 GLY A N 1
ATOM 547 C CA . GLY A 1 73 ? -12.132 4.243 20.328 1.00 88.25 73 GLY A CA 1
ATOM 548 C C . GLY A 1 73 ? -11.217 4.283 19.100 1.00 88.25 73 GLY A C 1
ATOM 549 O O . GLY A 1 73 ? -11.545 4.971 18.127 1.00 88.25 73 GLY A O 1
ATOM 550 N N . SER A 1 74 ? -10.102 3.539 19.106 1.00 93.19 74 SER A N 1
ATOM 551 C CA . SER A 1 74 ? -9.256 3.356 17.925 1.00 93.19 74 SER A CA 1
ATOM 552 C C . SER A 1 74 ? -9.985 2.600 16.812 1.00 93.19 74 SER A C 1
ATOM 554 O O . SER A 1 74 ? -11.078 2.049 16.989 1.00 93.19 74 SER A O 1
ATOM 556 N N . LEU A 1 75 ? -9.379 2.604 15.631 1.00 92.19 75 LEU A N 1
ATOM 557 C CA . LEU A 1 75 ? -9.854 1.847 14.484 1.00 92.19 75 LEU A CA 1
ATOM 558 C C . LEU A 1 75 ? -8.674 1.110 13.867 1.00 92.19 75 LEU A C 1
ATOM 560 O O . LEU A 1 75 ? -7.658 1.730 13.560 1.00 92.19 75 LEU A O 1
ATOM 564 N N . LEU A 1 76 ? -8.797 -0.203 13.717 1.00 92.94 76 LEU A N 1
ATOM 565 C CA . LEU A 1 76 ? -7.869 -0.999 12.930 1.00 92.94 76 LEU A CA 1
ATOM 566 C C . LEU A 1 76 ? -8.450 -1.159 11.530 1.00 92.94 76 LEU A C 1
ATOM 568 O O . LEU A 1 76 ? -9.534 -1.712 11.375 1.00 92.94 76 LEU A O 1
ATOM 572 N N . LEU A 1 77 ? -7.723 -0.678 10.533 1.00 91.75 77 LEU A N 1
ATOM 573 C CA . LEU A 1 77 ? -8.044 -0.867 9.127 1.00 91.75 77 LEU A CA 1
ATOM 574 C C . LEU A 1 77 ? -7.178 -1.982 8.562 1.00 91.75 77 LEU A C 1
ATOM 576 O O . LEU A 1 77 ? -5.968 -1.992 8.805 1.00 91.75 77 LEU A O 1
ATOM 580 N N . LYS A 1 78 ? -7.783 -2.886 7.799 1.00 94.44 78 LYS A N 1
ATOM 581 C CA . LYS A 1 78 ? -7.084 -3.957 7.094 1.00 94.44 78 LYS A CA 1
ATOM 582 C C . LYS A 1 78 ? -7.435 -3.943 5.620 1.00 94.44 78 LYS A C 1
ATOM 584 O O . LYS A 1 78 ? -8.609 -3.942 5.284 1.00 94.44 78 LYS A O 1
ATOM 589 N N . ALA A 1 79 ? -6.439 -3.955 4.749 1.00 95.56 79 ALA A N 1
ATOM 590 C CA . ALA A 1 79 ? -6.651 -4.117 3.314 1.00 95.56 79 ALA A CA 1
ATOM 591 C C . ALA A 1 79 ? -5.651 -5.119 2.751 1.00 95.56 79 ALA A C 1
ATOM 593 O O . ALA A 1 79 ? -4.524 -5.226 3.237 1.00 95.56 79 ALA A O 1
ATOM 594 N N . ARG A 1 80 ? -6.067 -5.839 1.714 1.00 97.12 80 ARG A N 1
ATOM 595 C CA . ARG A 1 80 ? -5.268 -6.871 1.060 1.00 97.12 80 ARG A CA 1
ATOM 596 C C . ARG A 1 80 ? -4.985 -6.453 -0.379 1.00 97.12 80 ARG A C 1
ATOM 598 O O . ARG A 1 80 ? -5.903 -6.046 -1.083 1.00 97.12 80 ARG A O 1
ATOM 605 N N . PHE A 1 81 ? -3.728 -6.567 -0.794 1.00 97.12 81 PHE A N 1
ATOM 606 C CA . PHE A 1 81 ? -3.276 -6.220 -2.140 1.00 97.12 81 PHE A CA 1
ATOM 607 C C . PHE A 1 81 ? -2.519 -7.386 -2.759 1.00 97.12 81 PHE A C 1
ATOM 609 O O . PHE A 1 81 ? -1.610 -7.935 -2.134 1.00 97.12 81 PHE A O 1
ATOM 616 N N . ASP A 1 82 ? -2.854 -7.718 -4.000 1.00 95.88 82 ASP A N 1
ATOM 617 C CA . ASP A 1 82 ? -2.092 -8.659 -4.814 1.00 95.88 82 ASP A CA 1
ATOM 618 C C . ASP A 1 82 ? -1.057 -7.885 -5.632 1.00 95.88 82 ASP A C 1
ATOM 620 O O . ASP A 1 82 ? -1.416 -7.047 -6.459 1.00 95.88 82 ASP A O 1
ATOM 624 N N . LEU A 1 83 ? 0.234 -8.127 -5.378 1.00 94.62 83 LEU A N 1
ATOM 625 C CA . LEU A 1 83 ? 1.293 -7.502 -6.165 1.00 94.62 83 LEU A CA 1
ATOM 626 C C . LEU A 1 83 ? 1.458 -8.214 -7.509 1.00 94.62 83 LEU A C 1
ATOM 628 O O . LEU A 1 83 ? 1.531 -9.447 -7.535 1.00 94.62 83 LEU A O 1
ATOM 632 N N . PRO A 1 84 ? 1.625 -7.464 -8.611 1.00 92.19 84 PRO A N 1
ATOM 633 C CA . PRO A 1 84 ? 2.005 -8.041 -9.894 1.00 92.19 84 PRO A CA 1
ATOM 634 C C . PRO A 1 84 ? 3.297 -8.865 -9.793 1.00 92.19 84 PRO A C 1
ATOM 636 O O . PRO A 1 84 ? 4.206 -8.536 -9.026 1.00 92.19 84 PRO A O 1
ATOM 639 N N . ALA A 1 85 ? 3.399 -9.946 -10.570 1.00 90.00 85 ALA A N 1
ATOM 640 C CA . ALA A 1 85 ? 4.583 -10.818 -10.595 1.00 90.00 85 ALA A CA 1
ATOM 641 C C . ALA A 1 85 ? 5.847 -10.108 -11.107 1.00 90.00 85 ALA A C 1
ATOM 643 O O . ALA A 1 85 ? 6.968 -10.467 -10.750 1.00 90.00 85 ALA A O 1
ATOM 644 N N . ASP A 1 86 ? 5.661 -9.078 -11.923 1.00 87.56 86 ASP A N 1
ATOM 645 C CA . ASP A 1 86 ? 6.690 -8.201 -12.468 1.00 87.56 86 ASP A CA 1
ATOM 646 C C . ASP A 1 86 ? 6.911 -6.935 -11.624 1.00 87.56 86 ASP A C 1
ATOM 648 O O . ASP A 1 86 ? 7.662 -6.048 -12.042 1.00 87.56 86 ASP A O 1
ATOM 652 N N . ALA A 1 87 ? 6.301 -6.847 -10.432 1.00 91.06 87 ALA A N 1
ATOM 653 C CA . ALA A 1 87 ? 6.400 -5.676 -9.573 1.00 91.06 87 ALA A CA 1
ATOM 654 C C . ALA A 1 87 ? 7.874 -5.325 -9.270 1.00 91.06 87 ALA A C 1
ATOM 656 O O . ALA A 1 87 ? 8.606 -6.132 -8.685 1.00 91.06 87 ALA A O 1
ATOM 657 N N . PRO A 1 88 ? 8.335 -4.118 -9.642 1.00 91.00 88 PRO A N 1
ATOM 658 C CA . PRO A 1 88 ? 9.702 -3.692 -9.393 1.00 91.00 88 PRO A CA 1
ATOM 659 C C . PRO A 1 88 ? 9.967 -3.505 -7.897 1.00 91.00 88 PRO A C 1
ATOM 661 O O . PRO A 1 88 ? 9.095 -3.054 -7.150 1.00 91.00 88 PRO A O 1
ATOM 664 N N . SER A 1 89 ? 11.200 -3.801 -7.472 1.00 92.44 89 SER A N 1
ATOM 665 C CA . SER A 1 89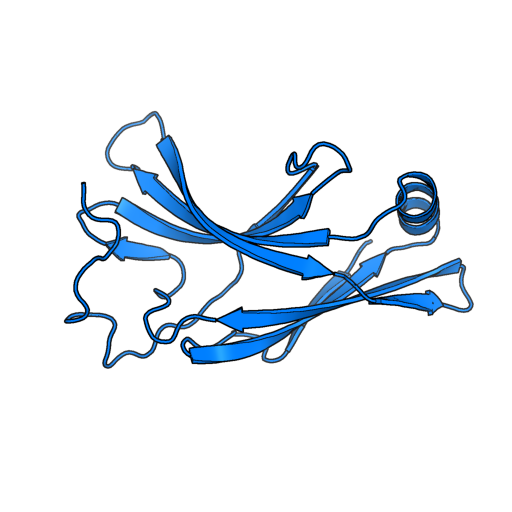 ? 11.677 -3.479 -6.124 1.00 92.44 89 SER A CA 1
ATOM 666 C C . SER A 1 89 ? 11.590 -1.980 -5.855 1.00 92.44 89 SER A C 1
ATOM 668 O O . SER A 1 89 ? 11.777 -1.166 -6.766 1.00 92.44 89 SER A O 1
ATOM 670 N N . GLN A 1 90 ? 11.396 -1.620 -4.587 1.00 91.81 90 GLN A N 1
ATOM 671 C CA . GLN A 1 90 ? 11.499 -0.244 -4.118 1.00 91.81 90 GLN A CA 1
ATOM 672 C C . GLN A 1 90 ? 12.806 0.390 -4.604 1.00 91.81 90 GLN A C 1
ATOM 674 O O . GLN A 1 90 ? 13.885 -0.191 -4.466 1.00 91.81 90 GLN A O 1
ATOM 679 N N . SER A 1 91 ? 12.699 1.601 -5.145 1.00 90.25 91 SER A N 1
ATOM 680 C CA . SER A 1 91 ? 13.817 2.405 -5.631 1.00 90.25 91 SER A CA 1
ATOM 681 C C . SER A 1 91 ? 14.670 1.733 -6.714 1.00 90.25 91 SER A C 1
ATOM 683 O O . SER A 1 91 ? 15.811 2.136 -6.941 1.00 90.25 91 SER A O 1
ATOM 685 N N . SER A 1 92 ? 14.119 0.736 -7.412 1.00 91.19 92 SER A N 1
ATOM 686 C CA . SER A 1 92 ? 14.730 0.181 -8.621 1.00 91.19 92 SER A CA 1
ATOM 687 C C . SER A 1 92 ? 14.650 1.168 -9.790 1.00 91.19 92 SER A C 1
ATOM 689 O O . SER A 1 92 ? 13.978 2.198 -9.715 1.00 91.19 92 SER A O 1
ATOM 691 N N . ARG A 1 93 ? 15.366 0.866 -10.877 1.00 89.00 93 ARG A N 1
ATOM 692 C CA . ARG A 1 93 ? 15.394 1.685 -12.092 1.00 89.00 93 ARG A CA 1
ATOM 693 C C . ARG A 1 93 ? 14.740 0.944 -13.245 1.00 89.00 93 ARG A C 1
ATOM 695 O O . ARG A 1 93 ? 15.013 -0.236 -13.465 1.00 89.00 93 ARG A O 1
ATOM 702 N N . ARG A 1 94 ? 13.924 1.658 -14.010 1.00 85.75 94 ARG A N 1
ATOM 703 C CA . ARG A 1 94 ? 13.297 1.173 -15.239 1.00 85.75 94 ARG A CA 1
ATOM 704 C C . ARG A 1 94 ? 13.281 2.318 -16.243 1.00 85.75 94 ARG A C 1
ATOM 706 O O . ARG A 1 94 ? 12.787 3.394 -15.930 1.00 85.75 94 ARG A O 1
ATOM 713 N N . SER A 1 95 ? 13.886 2.097 -17.409 1.00 85.62 95 SER A N 1
ATOM 714 C CA . SER A 1 95 ? 13.983 3.109 -18.474 1.00 85.62 95 SER A CA 1
ATOM 715 C C . SER A 1 95 ? 14.569 4.453 -18.003 1.00 85.62 95 SER A C 1
ATOM 717 O O . SER A 1 95 ? 14.157 5.514 -18.449 1.00 85.62 95 SER A O 1
ATOM 719 N N . GLY A 1 96 ? 15.526 4.414 -17.067 1.00 85.88 96 GLY A N 1
ATOM 720 C CA . GLY A 1 96 ? 16.146 5.608 -16.477 1.00 85.88 96 GLY A CA 1
ATOM 721 C C . GLY A 1 96 ? 15.377 6.213 -15.298 1.00 85.88 96 GLY A C 1
ATOM 722 O O . GLY A 1 96 ? 15.999 6.837 -14.444 1.00 85.88 96 GLY A O 1
ATOM 723 N N . GLU A 1 97 ? 14.078 5.952 -15.163 1.00 90.38 97 GLU A N 1
ATOM 724 C CA . GLU A 1 97 ? 13.253 6.451 -14.059 1.00 90.38 97 GLU A CA 1
ATOM 725 C C . GLU A 1 97 ? 13.409 5.579 -12.806 1.00 90.38 97 GLU A C 1
ATOM 727 O O . GLU A 1 97 ? 13.558 4.351 -12.881 1.00 90.38 97 GLU A O 1
ATOM 732 N N . LYS A 1 98 ? 13.353 6.209 -11.631 1.00 92.31 98 LYS A N 1
ATOM 733 C CA . LYS A 1 98 ? 13.235 5.505 -10.353 1.00 92.31 98 LYS A CA 1
ATOM 734 C C . LYS A 1 98 ? 11.801 5.003 -10.190 1.00 92.31 98 LYS A C 1
ATOM 736 O O . LYS A 1 98 ? 10.855 5.735 -10.465 1.00 92.31 98 LYS A O 1
ATOM 741 N N . VAL A 1 99 ? 11.634 3.774 -9.712 1.00 92.19 99 VAL A N 1
ATOM 742 C CA . VAL A 1 99 ? 10.320 3.179 -9.451 1.00 92.19 99 VAL A CA 1
ATOM 743 C C . VAL A 1 99 ? 10.110 2.985 -7.958 1.00 92.19 99 VAL A C 1
ATOM 745 O O . VAL A 1 99 ? 10.928 2.351 -7.293 1.00 92.19 99 VAL A O 1
ATOM 748 N N . ASP A 1 100 ? 9.004 3.506 -7.437 1.00 94.38 100 ASP A N 1
ATOM 749 C CA . ASP A 1 100 ? 8.563 3.286 -6.060 1.00 94.38 100 ASP A CA 1
ATOM 750 C C . ASP A 1 100 ? 7.094 2.835 -6.040 1.00 94.38 100 ASP A C 1
ATOM 752 O O . ASP A 1 100 ? 6.347 3.000 -7.005 1.00 94.38 100 ASP A O 1
ATOM 756 N N . TRP A 1 101 ? 6.677 2.268 -4.911 1.00 95.69 101 TRP A N 1
ATOM 757 C CA . TRP A 1 101 ? 5.287 1.915 -4.638 1.00 95.69 101 TRP A CA 1
ATOM 758 C C . TRP A 1 101 ? 4.755 2.791 -3.511 1.00 95.69 101 TRP A C 1
ATOM 760 O O . TRP A 1 101 ? 5.417 2.948 -2.481 1.00 95.69 101 TRP A O 1
ATOM 770 N N . ARG A 1 102 ? 3.568 3.364 -3.693 1.00 95.81 102 ARG A N 1
ATOM 771 C CA . ARG A 1 102 ? 2.902 4.240 -2.728 1.00 95.81 102 ARG A CA 1
ATOM 772 C C . ARG A 1 102 ? 1.616 3.595 -2.249 1.00 95.81 102 ARG A C 1
ATOM 774 O O . ARG A 1 102 ? 0.746 3.294 -3.057 1.00 95.81 102 ARG A O 1
ATOM 781 N N . LEU A 1 103 ? 1.488 3.413 -0.941 1.00 95.56 103 LEU A N 1
ATOM 782 C CA . LEU A 1 103 ? 0.196 3.189 -0.319 1.00 95.56 103 LEU A CA 1
ATOM 783 C C . LEU A 1 103 ? -0.440 4.550 -0.083 1.00 95.56 103 LEU A C 1
ATOM 785 O O . LEU A 1 103 ? 0.109 5.379 0.640 1.00 95.56 103 LEU A O 1
ATOM 789 N N . GLU A 1 104 ? -1.601 4.751 -0.670 1.00 93.69 104 GLU A N 1
ATOM 790 C CA . GLU A 1 104 ? -2.369 5.972 -0.597 1.00 93.69 104 GLU A CA 1
ATOM 791 C C . GLU A 1 104 ? -3.711 5.700 0.066 1.00 93.69 104 GLU A C 1
ATOM 793 O O . GLU A 1 104 ? -4.356 4.673 -0.159 1.00 93.69 104 GLU A O 1
ATOM 798 N N . TRP A 1 105 ? -4.147 6.658 0.869 1.00 89.50 105 TRP A N 1
ATOM 799 C CA . TRP A 1 105 ? -5.551 6.766 1.218 1.00 89.50 105 TRP A CA 1
ATOM 800 C C . TRP A 1 105 ? -6.198 7.740 0.248 1.00 89.50 105 TRP A C 1
ATOM 802 O O . TRP A 1 105 ? -5.735 8.876 0.119 1.00 89.50 105 TRP A O 1
ATOM 812 N N . VAL A 1 106 ? -7.238 7.270 -0.436 1.00 87.00 106 VAL A N 1
ATOM 813 C CA . VAL A 1 106 ? -8.020 8.091 -1.354 1.00 87.00 106 VAL A CA 1
ATOM 814 C C . VAL A 1 106 ? -9.312 8.536 -0.684 1.00 87.00 106 VAL A C 1
ATOM 816 O O . VAL A 1 106 ? -10.002 7.733 -0.051 1.00 87.00 106 VAL A O 1
ATOM 819 N N . ASP A 1 107 ? -9.611 9.824 -0.810 1.00 80.81 107 ASP A N 1
ATOM 820 C CA . ASP A 1 107 ? -10.886 10.387 -0.383 1.00 80.81 107 ASP A CA 1
ATOM 821 C C . ASP A 1 107 ? -12.025 9.973 -1.336 1.00 80.81 107 ASP A C 1
ATOM 823 O O . ASP A 1 107 ? -11.825 9.279 -2.340 1.00 80.81 107 ASP A O 1
ATOM 827 N N . ALA A 1 108 ? -13.246 10.422 -1.042 1.00 78.25 108 ALA A N 1
ATOM 828 C CA . ALA A 1 108 ? -14.418 10.152 -1.875 1.00 78.25 108 ALA A CA 1
ATOM 829 C C . ALA A 1 108 ? -14.312 10.715 -3.312 1.00 78.25 108 ALA A C 1
ATOM 831 O O . ALA A 1 108 ? -15.046 10.270 -4.194 1.00 78.25 108 ALA A O 1
ATOM 832 N N . ALA A 1 109 ? -13.410 11.672 -3.564 1.00 80.94 109 ALA A N 1
ATOM 833 C CA . ALA A 1 109 ? -13.127 12.219 -4.889 1.00 80.94 109 ALA A CA 1
ATOM 834 C C . ALA A 1 109 ? -12.006 11.454 -5.627 1.00 80.94 109 ALA A C 1
ATOM 836 O O . ALA A 1 109 ? -11.676 11.797 -6.763 1.00 80.94 109 ALA A O 1
ATOM 837 N N . GLY A 1 110 ? -11.424 10.417 -5.012 1.00 79.06 110 GLY A N 1
ATOM 838 C CA . GLY A 1 110 ? -10.320 9.635 -5.572 1.00 79.06 110 GLY A CA 1
ATOM 839 C C . GLY A 1 110 ? -8.954 10.321 -5.453 1.00 79.06 110 GLY A C 1
ATOM 840 O O . GLY A 1 110 ? -7.976 9.879 -6.069 1.00 79.06 110 GLY A O 1
ATOM 841 N N . VAL A 1 111 ? -8.865 11.400 -4.673 1.00 83.38 111 VAL A N 1
ATOM 842 C CA . VAL A 1 111 ? -7.632 12.158 -4.461 1.00 83.38 111 VAL A CA 1
ATOM 843 C C . VAL A 1 111 ? -6.865 11.552 -3.293 1.00 83.38 111 VAL A C 1
ATOM 845 O O . VAL A 1 111 ? -7.433 11.227 -2.253 1.00 83.38 111 VAL A O 1
ATOM 848 N N . ALA A 1 112 ? -5.550 11.392 -3.459 1.00 86.00 112 ALA A N 1
ATOM 849 C CA . ALA A 1 112 ? -4.690 10.895 -2.393 1.00 86.00 112 ALA A CA 1
ATOM 850 C C . ALA A 1 112 ? -4.560 11.951 -1.282 1.00 86.00 112 ALA A C 1
ATOM 852 O O . ALA A 1 112 ? -3.839 12.936 -1.438 1.00 86.00 112 ALA A O 1
ATOM 853 N N . ALA A 1 113 ? -5.235 11.730 -0.155 1.00 83.62 113 ALA A N 1
ATOM 854 C CA . ALA A 1 113 ? -5.150 12.585 1.030 1.00 83.62 113 ALA A CA 1
ATOM 855 C C . ALA A 1 113 ? -3.892 12.290 1.867 1.00 83.62 113 ALA A C 1
ATOM 857 O O . ALA A 1 113 ? -3.410 13.128 2.630 1.00 83.62 113 ALA A O 1
ATOM 858 N N . TRP A 1 114 ? -3.342 11.085 1.720 1.00 87.31 114 TRP A N 1
ATOM 859 C CA . TRP A 1 114 ? -2.126 10.636 2.387 1.00 87.31 114 TRP A CA 1
ATOM 860 C C . TRP A 1 114 ? -1.400 9.604 1.523 1.00 87.31 114 TRP A C 1
ATOM 862 O O . TRP A 1 114 ? -2.045 8.859 0.786 1.00 87.31 114 TRP A O 1
ATOM 872 N N . SER A 1 115 ? -0.069 9.548 1.627 1.00 91.44 115 SER A N 1
ATOM 873 C CA . SER A 1 115 ? 0.778 8.616 0.879 1.00 91.44 115 SER A CA 1
ATOM 874 C C . SER A 1 115 ? 1.987 8.167 1.706 1.00 91.44 115 SER A C 1
ATOM 876 O O . SER A 1 115 ? 2.578 8.964 2.439 1.00 91.44 115 SER A O 1
ATOM 878 N N . LEU A 1 116 ? 2.376 6.898 1.573 1.00 93.31 116 LEU A N 1
ATOM 879 C CA . LEU A 1 116 ? 3.583 6.323 2.167 1.00 93.31 116 LEU A CA 1
ATOM 880 C C . LEU A 1 116 ? 4.243 5.328 1.219 1.00 93.31 116 LEU A C 1
ATOM 882 O O . LEU A 1 116 ? 3.576 4.515 0.585 1.00 93.31 116 LEU A O 1
ATOM 886 N N . THR A 1 117 ? 5.572 5.337 1.176 1.00 94.69 117 THR A N 1
ATOM 887 C CA . THR A 1 117 ? 6.336 4.338 0.424 1.00 94.69 117 THR A CA 1
ATOM 888 C C . THR A 1 117 ? 6.172 2.932 0.999 1.00 94.69 117 THR A C 1
ATOM 890 O O . THR A 1 117 ? 6.331 2.721 2.202 1.00 94.69 117 THR A O 1
ATOM 893 N N . VAL A 1 118 ? 5.939 1.960 0.121 1.00 94.88 118 VAL A N 1
ATOM 894 C CA . VAL A 1 118 ? 5.893 0.533 0.449 1.00 94.88 118 VAL A CA 1
ATOM 895 C C . VAL A 1 118 ? 7.236 -0.112 0.088 1.00 94.88 118 VAL A C 1
ATOM 897 O O . VAL A 1 118 ? 7.700 0.052 -1.045 1.00 94.88 118 VAL A O 1
ATOM 900 N N . PRO A 1 119 ? 7.875 -0.861 1.006 1.00 94.44 119 PRO A N 1
ATOM 901 C CA . PRO A 1 119 ? 9.162 -1.506 0.762 1.00 94.44 119 PRO A CA 1
ATOM 902 C C . PRO A 1 119 ? 8.987 -2.815 -0.023 1.00 94.44 119 PRO A C 1
ATOM 904 O O . PRO A 1 119 ? 9.233 -3.908 0.492 1.00 94.44 119 PRO A O 1
ATOM 907 N N . VAL A 1 120 ? 8.505 -2.708 -1.264 1.00 94.00 120 VAL A N 1
ATOM 908 C CA . VAL A 1 120 ? 8.322 -3.858 -2.157 1.00 94.00 120 VAL A CA 1
ATOM 909 C C . VAL A 1 120 ? 9.678 -4.454 -2.514 1.00 94.00 120 VAL A C 1
ATOM 911 O O . VAL A 1 120 ? 10.617 -3.751 -2.891 1.00 94.00 120 VAL A O 1
ATOM 914 N N . ARG A 1 121 ? 9.763 -5.775 -2.438 1.00 92.94 121 ARG A N 1
ATOM 915 C CA . ARG A 1 121 ? 10.877 -6.569 -2.935 1.00 92.94 121 ARG A CA 1
ATOM 916 C C . ARG A 1 121 ? 10.446 -7.216 -4.244 1.00 92.94 121 ARG A C 1
ATOM 918 O O . ARG A 1 121 ? 9.544 -8.051 -4.259 1.00 92.94 121 ARG A O 1
ATOM 925 N N . GLY A 1 122 ? 11.098 -6.827 -5.328 1.00 81.69 122 GLY A N 1
ATOM 926 C CA . GLY A 1 122 ? 11.002 -7.522 -6.600 1.00 81.69 122 GLY A CA 1
ATOM 927 C C . GLY A 1 122 ? 11.673 -8.889 -6.514 1.00 81.69 122 GLY A C 1
ATOM 928 O O . GLY A 1 122 ? 12.575 -9.105 -5.697 1.00 81.69 122 GLY A O 1
ATOM 929 N N . ASP A 1 123 ? 11.242 -9.816 -7.359 1.00 72.88 123 ASP A N 1
ATOM 930 C CA . ASP A 1 123 ? 11.984 -11.053 -7.573 1.00 72.88 123 ASP A CA 1
ATOM 931 C C . ASP A 1 123 ? 13.259 -10.715 -8.369 1.00 72.88 123 ASP A C 1
ATOM 933 O O . ASP A 1 123 ? 13.221 -10.088 -9.435 1.00 72.88 123 ASP A O 1
ATOM 937 N N . ALA A 1 124 ? 14.417 -11.089 -7.818 1.00 55.84 124 ALA A N 1
ATOM 938 C CA . ALA A 1 124 ? 15.724 -10.825 -8.413 1.00 55.84 124 ALA A CA 1
ATOM 939 C C . ALA A 1 124 ? 15.853 -11.403 -9.837 1.00 55.84 124 ALA A C 1
ATOM 941 O O . ALA A 1 124 ? 16.644 -10.900 -10.635 1.00 55.84 124 ALA A O 1
ATOM 942 N N . THR A 1 125 ? 15.048 -12.413 -10.169 1.00 52.38 125 THR A N 1
ATOM 943 C CA . THR A 1 125 ? 15.052 -13.114 -11.459 1.00 52.38 125 THR A CA 1
ATOM 944 C C . THR A 1 125 ? 14.357 -12.313 -12.568 1.00 52.38 125 THR A C 1
ATOM 946 O O . THR A 1 125 ? 14.801 -12.317 -13.716 1.00 52.38 125 THR A O 1
ATOM 949 N N . THR A 1 126 ? 13.303 -11.562 -12.239 1.00 53.44 126 THR A N 1
ATOM 950 C CA . THR A 1 126 ? 12.539 -10.705 -13.170 1.00 53.44 126 THR A CA 1
ATOM 951 C C . THR A 1 126 ? 13.056 -9.265 -13.226 1.00 53.44 126 THR A C 1
ATOM 953 O O . THR A 1 126 ? 12.740 -8.516 -14.155 1.00 53.44 126 THR A O 1
ATOM 956 N N . SER A 1 127 ? 13.885 -8.845 -12.264 1.00 53.03 127 SER A N 1
ATOM 957 C CA . SER A 1 127 ? 14.276 -7.439 -12.123 1.00 53.03 127 SER A CA 1
ATOM 958 C C . SER A 1 127 ? 15.206 -6.912 -13.229 1.00 53.03 127 SER A C 1
ATOM 960 O O . SER A 1 127 ? 15.252 -5.699 -13.414 1.00 53.03 127 SER A O 1
ATOM 962 N N . VAL A 1 128 ? 15.900 -7.758 -14.000 1.00 52.91 128 VAL A N 1
ATOM 963 C CA . VAL A 1 128 ? 16.822 -7.304 -15.071 1.00 52.91 128 VAL A CA 1
ATOM 964 C C . VAL A 1 128 ? 16.276 -7.554 -16.484 1.00 52.91 128 VAL A C 1
ATOM 966 O O . VAL A 1 128 ? 16.577 -6.777 -17.384 1.00 52.91 128 VAL A O 1
ATOM 969 N N . SER A 1 129 ? 15.420 -8.565 -16.674 1.00 52.38 129 SER A N 1
ATOM 970 C CA . SER A 1 129 ? 14.999 -9.016 -18.016 1.00 52.38 129 SER A CA 1
ATOM 971 C C . SER A 1 129 ? 13.505 -8.873 -18.319 1.00 52.38 129 SER A C 1
ATOM 973 O O . SER A 1 129 ? 13.100 -9.144 -19.448 1.00 52.38 129 SER A O 1
ATOM 975 N N . ALA A 1 130 ? 12.666 -8.480 -17.352 1.00 60.78 130 ALA A N 1
ATOM 976 C CA . ALA A 1 130 ? 11.256 -8.231 -17.644 1.00 60.78 130 ALA A CA 1
ATOM 977 C C . ALA A 1 130 ? 11.114 -6.981 -18.538 1.00 60.78 130 ALA A C 1
ATOM 979 O O . ALA A 1 130 ? 11.689 -5.939 -18.199 1.00 60.78 130 ALA A O 1
ATOM 980 N N . PRO A 1 131 ? 10.375 -7.059 -19.662 1.00 67.12 131 PRO A N 1
ATOM 981 C CA . PRO A 1 131 ? 10.107 -5.897 -20.501 1.00 67.12 131 PRO A CA 1
ATOM 982 C C . PRO A 1 131 ? 9.409 -4.810 -19.678 1.00 67.12 131 PRO A C 1
ATOM 984 O O . PRO A 1 131 ? 8.466 -5.095 -18.939 1.00 67.12 131 PRO A O 1
ATOM 987 N N . ASP A 1 132 ? 9.876 -3.563 -19.789 1.00 77.00 132 ASP A N 1
ATOM 988 C CA . ASP A 1 132 ? 9.227 -2.433 -19.124 1.00 77.00 132 ASP A CA 1
ATOM 989 C C . ASP A 1 132 ? 7.897 -2.138 -19.822 1.00 77.00 132 ASP A C 1
ATOM 991 O O . ASP A 1 132 ? 7.846 -1.438 -20.831 1.00 77.00 132 ASP A O 1
ATOM 995 N N . ARG A 1 133 ? 6.810 -2.690 -19.275 1.00 81.00 133 ARG A N 1
ATOM 996 C CA . ARG A 1 133 ? 5.437 -2.509 -19.770 1.00 81.00 133 ARG A CA 1
ATOM 997 C C . ARG A 1 133 ? 5.016 -1.036 -19.854 1.00 81.00 133 ARG A C 1
ATOM 999 O O . ARG A 1 133 ? 4.079 -0.721 -20.581 1.00 81.00 133 ARG A O 1
ATOM 1006 N N . PHE A 1 134 ? 5.686 -0.159 -19.106 1.00 81.06 134 PHE A N 1
ATOM 1007 C CA . PHE A 1 134 ? 5.365 1.264 -18.987 1.00 81.06 134 PHE A CA 1
ATOM 1008 C C . PHE A 1 134 ? 6.418 2.178 -19.631 1.00 81.06 134 PHE A C 1
ATOM 1010 O O . PHE A 1 134 ? 6.455 3.378 -19.319 1.00 81.06 134 PHE A O 1
ATOM 1017 N N . ALA A 1 135 ? 7.277 1.615 -20.490 1.00 76.56 135 ALA A N 1
ATOM 1018 C CA . ALA A 1 135 ? 8.135 2.400 -21.365 1.00 76.56 135 ALA A CA 1
ATOM 1019 C C . ALA A 1 135 ? 7.274 3.323 -22.260 1.00 76.56 135 ALA A C 1
ATOM 1021 O O . ALA A 1 135 ? 6.166 2.926 -22.635 1.00 76.56 135 ALA A O 1
ATOM 1022 N N . PRO A 1 136 ? 7.740 4.552 -22.539 1.00 63.56 136 PRO A N 1
ATOM 1023 C CA . PRO A 1 136 ? 7.039 5.501 -23.402 1.00 63.56 136 PRO A CA 1
ATOM 1024 C C . PRO A 1 136 ? 6.920 5.029 -24.857 1.00 63.56 136 PRO A C 1
ATOM 1026 O O . PRO A 1 136 ? 7.779 4.235 -25.309 1.00 63.56 136 PRO A O 1
#

Foldseek 3Di:
DKDKAKVVNAAEAQAKIKIKIKAALVVLVVVVVQDWWKKKKWKWWWQPVDPPTDIDTDDIDIWGWDWDADPNNMIITMTMDGHHLLHEFQQADDPNTGIWIWTFTAGPVRDGPDIDTHGYDYDPVNHPPPPPPRDD

Organism: Hemiselmis andersenii (NCBI:txid464988)

Secondary structure (DSSP, 8-state):
--EEEEESSSPBTTSEEEEEEEE-HHHHHHHHHH---EEEEEEEEEE-SSSS-EEEEEEEEEEEPEEEE-TTS-EEEEEEEE--TTPPPTTEEETTEEEEEEEEEE-TTS-EEEEEEE--B--TTTTTTS--TT--

pLDDT: mean 86.74, std 10.84, range [52.38, 97.81]

Sequence (136 aa):
GATLQFQPSQPLAGATFEVSWRLPARAAAHWRAEGGWCLRLAQVRIDDSNSGNAERRVEEISAQAEATPGGDGSLLLKARFDLPADAPSQSSRRSGEKVDWRLEWVDAAGVAAWSLTVPVRGDATTSVSAPDRFAP